Protein AF-X0U9I6-F1 (afdb_monomer_lite)

InterPro domains:
  IPR036388 Winged helix-like DNA-binding domain superfamily [G3DSA:1.10.10.10] (2-51)
  IPR036390 Winged helix DNA-binding domain superfamily [SSF46785] (3-56)

Secondary structure (DSSP, 8-state):
-HHHHHHHHH-TT--HHHHHHHH---HHHHHHHHHHHHHTTSS--------SGGGT------------PPBTTTBTHHHHHHHHTSTT-----

Structure (mmCIF, N/CA/C/O backbone):
data_AF-X0U9I6-F1
#
_entry.id   AF-X0U9I6-F1
#
loop_
_atom_site.group_PDB
_atom_site.id
_atom_site.type_symbol
_atom_site.label_atom_id
_atom_site.label_alt_id
_atom_site.label_comp_id
_atom_site.label_asym_id
_atom_site.label_entity_id
_atom_site.label_seq_id
_atom_site.pdbx_PDB_ins_code
_atom_site.Cartn_x
_atom_site.Cartn_y
_atom_site.Cartn_z
_atom_site.occupancy
_atom_site.B_iso_or_equiv
_atom_site.auth_seq_id
_atom_site.auth_comp_id
_atom_site.auth_asym_id
_atom_site.auth_atom_id
_atom_site.pdbx_PDB_model_num
ATOM 1 N N . MET A 1 1 ? -5.147 12.605 14.155 1.00 59.66 1 MET A N 1
ATOM 2 C CA . MET A 1 1 ? -5.704 11.929 12.954 1.00 59.66 1 MET A CA 1
ATOM 3 C C . MET A 1 1 ? -4.599 11.304 12.110 1.00 59.66 1 MET A C 1
ATOM 5 O O . MET A 1 1 ? -4.699 10.122 11.824 1.00 59.66 1 MET A O 1
ATOM 9 N N . ASN A 1 2 ? -3.533 12.047 11.778 1.00 76.19 2 ASN A N 1
ATOM 10 C CA . ASN A 1 2 ? -2.419 11.542 10.957 1.00 76.19 2 ASN A CA 1
ATOM 11 C C . ASN A 1 2 ? -1.697 10.319 11.545 1.00 76.19 2 ASN A C 1
ATOM 13 O O . ASN A 1 2 ? -1.193 9.501 10.787 1.00 76.19 2 ASN A O 1
ATOM 17 N N . GLU A 1 3 ? -1.678 10.148 12.869 1.00 82.31 3 GLU A N 1
ATOM 18 C CA . GLU A 1 3 ? -1.087 8.955 13.495 1.00 82.31 3 GLU A CA 1
ATOM 19 C C . GLU A 1 3 ? -1.827 7.661 13.151 1.00 82.31 3 GLU A C 1
ATOM 21 O O . GLU A 1 3 ? -1.180 6.637 12.994 1.00 82.31 3 GLU A O 1
ATOM 26 N N . ILE A 1 4 ? -3.152 7.697 12.956 1.00 83.31 4 ILE A N 1
ATOM 27 C CA . ILE A 1 4 ? -3.929 6.511 12.550 1.00 83.31 4 ILE A CA 1
ATOM 28 C C . ILE A 1 4 ? -3.404 5.993 11.208 1.00 83.31 4 ILE A C 1
ATOM 30 O O . ILE A 1 4 ? -3.180 4.796 11.048 1.00 83.31 4 ILE A O 1
ATOM 34 N N . PHE A 1 5 ? -3.178 6.904 10.259 1.00 86.25 5 PHE A N 1
ATOM 35 C CA . PHE A 1 5 ? -2.690 6.556 8.929 1.00 86.25 5 PHE A CA 1
ATOM 36 C C . PHE A 1 5 ? -1.219 6.148 8.938 1.00 86.25 5 PHE A C 1
ATOM 38 O O . PHE A 1 5 ? -0.890 5.168 8.286 1.00 86.25 5 PHE A O 1
ATOM 45 N N . LYS A 1 6 ? -0.364 6.803 9.738 1.00 85.44 6 LYS A N 1
ATOM 46 C CA . LYS A 1 6 ? 1.031 6.367 9.935 1.00 85.44 6 LYS A CA 1
ATOM 47 C C . LYS A 1 6 ? 1.116 4.942 10.484 1.00 85.44 6 LYS A C 1
ATOM 49 O O . LYS A 1 6 ? 1.892 4.134 9.993 1.00 85.44 6 LYS A O 1
ATOM 54 N N . ILE A 1 7 ? 0.275 4.611 11.464 1.00 86.88 7 ILE A N 1
ATOM 55 C CA . ILE A 1 7 ? 0.239 3.270 12.057 1.00 86.88 7 ILE A CA 1
ATOM 56 C C . ILE A 1 7 ? -0.220 2.221 11.029 1.00 86.88 7 ILE A C 1
ATOM 58 O O . ILE A 1 7 ? 0.320 1.117 11.003 1.00 86.88 7 ILE A O 1
ATOM 62 N N . LEU A 1 8 ? -1.198 2.558 10.182 1.00 85.38 8 LEU A N 1
ATOM 63 C CA . LEU A 1 8 ? -1.678 1.680 9.108 1.00 85.38 8 LEU A CA 1
ATOM 64 C C . LEU A 1 8 ? -0.696 1.562 7.933 1.00 85.38 8 LEU A C 1
ATOM 66 O O . LEU A 1 8 ? -0.697 0.537 7.255 1.00 85.38 8 LEU A O 1
ATOM 70 N N . GLU A 1 9 ? 0.116 2.590 7.687 1.00 85.12 9 GLU A N 1
ATOM 71 C CA . GLU A 1 9 ? 1.186 2.579 6.685 1.00 85.12 9 GLU A CA 1
ATOM 72 C C . GLU A 1 9 ? 2.329 1.648 7.106 1.00 85.12 9 GLU A C 1
ATOM 74 O O . GLU A 1 9 ? 2.795 0.851 6.293 1.00 85.12 9 GLU A O 1
ATOM 79 N N . GLU A 1 10 ? 2.731 1.688 8.379 1.00 85.25 10 GLU A N 1
ATOM 80 C CA . GLU A 1 10 ? 3.729 0.759 8.921 1.00 85.25 10 GLU A CA 1
ATOM 81 C C . GLU A 1 10 ? 3.195 -0.673 9.024 1.00 85.25 10 GLU A C 1
ATOM 83 O O . GLU A 1 10 ? 3.917 -1.638 8.774 1.00 85.25 10 GLU A O 1
ATOM 88 N N . ASP A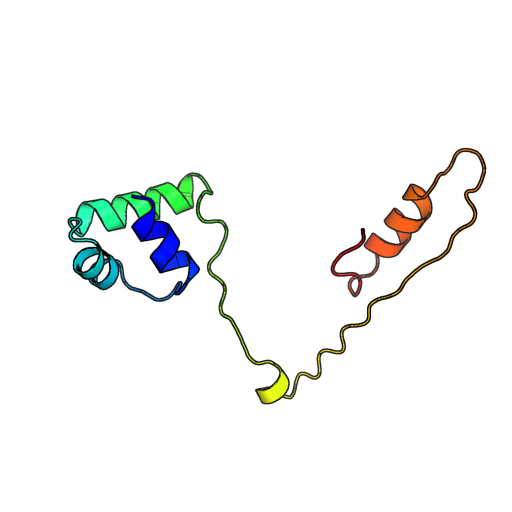 1 11 ? 1.932 -0.828 9.421 1.00 83.06 11 ASP A N 1
ATOM 89 C CA . ASP A 1 11 ? 1.332 -2.136 9.642 1.00 83.06 11 ASP A CA 1
ATOM 90 C C . ASP A 1 11 ? -0.168 -2.129 9.359 1.00 83.06 11 ASP A C 1
ATOM 92 O O . ASP A 1 11 ? -1.021 -1.852 10.212 1.00 83.06 11 ASP A O 1
ATOM 96 N N . ALA A 1 12 ? -0.478 -2.543 8.138 1.00 84.12 12 ALA A N 1
ATOM 97 C CA . ALA A 1 12 ? -1.831 -2.688 7.634 1.00 84.12 12 ALA A CA 1
ATOM 98 C C . ALA A 1 12 ? -2.700 -3.704 8.408 1.00 84.12 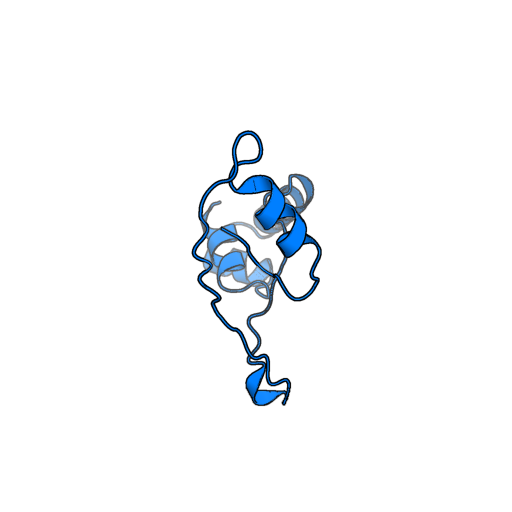12 ALA A C 1
ATOM 100 O O . ALA A 1 12 ? -3.907 -3.753 8.175 1.00 84.12 12 ALA A O 1
ATOM 101 N N . ARG A 1 13 ? -2.133 -4.542 9.294 1.00 85.06 13 ARG A N 1
ATOM 102 C CA . ARG A 1 13 ? -2.894 -5.550 10.059 1.00 85.06 13 ARG A CA 1
ATOM 103 C C . ARG A 1 13 ? -3.365 -5.073 11.428 1.00 85.06 13 ARG A C 1
ATOM 105 O O . ARG A 1 13 ? -4.142 -5.788 12.065 1.00 85.06 13 ARG A O 1
ATOM 112 N N . LYS A 1 14 ? -2.922 -3.905 11.899 1.00 87.38 14 LYS A N 1
ATOM 113 C CA . LYS A 1 14 ? -3.319 -3.407 13.221 1.00 87.38 14 LYS A CA 1
ATOM 114 C C . LYS A 1 14 ? -4.823 -3.189 13.291 1.00 87.38 14 LYS A C 1
ATOM 116 O O . LYS A 1 14 ? -5.427 -2.526 12.448 1.00 87.38 14 LYS A O 1
ATOM 121 N N . THR A 1 15 ? -5.441 -3.745 14.328 1.00 88.44 15 THR A N 1
ATOM 122 C CA . THR A 1 15 ? -6.886 -3.612 14.502 1.00 88.44 15 THR A CA 1
ATOM 123 C C . THR A 1 15 ? -7.242 -2.195 14.952 1.00 88.44 15 THR A C 1
ATOM 125 O O . THR A 1 15 ? -6.459 -1.544 15.652 1.00 88.44 15 THR A O 1
ATOM 128 N N . PRO A 1 16 ? -8.459 -1.708 14.650 1.00 87.88 16 PRO A N 1
ATOM 129 C CA . PRO A 1 16 ? -8.921 -0.421 15.159 1.00 87.88 16 PRO A CA 1
ATOM 130 C C . PRO A 1 16 ? -8.851 -0.316 16.691 1.00 87.88 16 PRO A C 1
ATOM 132 O O . PRO A 1 16 ? -8.664 0.784 17.205 1.00 87.88 16 PRO A O 1
ATOM 135 N N . GLN A 1 17 ? -8.969 -1.437 17.424 1.00 88.12 17 GLN A N 1
ATOM 136 C CA . GLN A 1 17 ? -8.767 -1.465 18.878 1.00 88.12 17 GLN A CA 1
ATOM 137 C C . GLN A 1 17 ? -7.325 -1.144 19.272 1.00 88.12 17 GLN A C 1
ATOM 139 O O . GLN A 1 17 ? -7.115 -0.289 20.124 1.00 88.12 17 GLN A O 1
ATOM 144 N N . GLN A 1 18 ? -6.341 -1.784 18.638 1.00 87.44 18 GLN A N 1
ATOM 145 C CA . GLN A 1 18 ? -4.927 -1.524 18.918 1.00 87.44 18 GLN A CA 1
ATOM 146 C C . GLN A 1 18 ? -4.557 -0.078 18.587 1.00 87.44 18 GLN A C 1
ATOM 148 O O . GLN A 1 18 ? -3.910 0.593 19.385 1.00 87.44 18 GLN A O 1
ATOM 153 N N . ILE A 1 19 ? -5.038 0.430 17.450 1.00 87.00 19 ILE A N 1
ATOM 154 C CA . ILE A 1 19 ? -4.803 1.818 17.037 1.00 87.00 19 ILE A CA 1
ATOM 155 C C . ILE A 1 19 ? -5.423 2.796 18.044 1.00 87.00 19 ILE A C 1
ATOM 157 O O . ILE A 1 19 ? -4.787 3.786 18.403 1.00 87.00 19 ILE A O 1
ATOM 161 N N . ALA A 1 20 ? -6.630 2.516 18.543 1.00 88.56 20 ALA A N 1
ATOM 162 C CA . ALA A 1 20 ? -7.276 3.320 19.579 1.00 88.56 20 ALA A CA 1
ATOM 163 C C . ALA A 1 20 ? -6.458 3.349 20.882 1.00 88.56 20 ALA A C 1
ATOM 165 O O . ALA A 1 20 ? -6.249 4.420 21.446 1.00 88.56 20 ALA A O 1
ATOM 166 N N . THR A 1 21 ? -5.935 2.200 21.323 1.00 89.38 21 THR A N 1
ATOM 167 C CA . THR A 1 21 ? -5.066 2.112 22.508 1.00 89.38 21 THR A CA 1
ATOM 168 C C . THR A 1 21 ? -3.752 2.872 22.319 1.00 89.38 21 THR A C 1
ATOM 170 O O . THR A 1 21 ? -3.327 3.571 23.231 1.00 89.38 21 THR A O 1
ATOM 173 N N . MET A 1 22 ? -3.128 2.782 21.141 1.00 85.50 22 MET A N 1
ATOM 174 C CA . MET A 1 22 ? -1.855 3.455 20.850 1.00 85.50 22 MET A CA 1
ATOM 175 C C . MET A 1 22 ? -1.994 4.975 20.709 1.00 85.50 22 MET A C 1
ATOM 177 O O . MET A 1 22 ? -1.098 5.711 21.103 1.00 85.50 22 MET A O 1
ATOM 181 N N . THR A 1 23 ? -3.104 5.448 20.137 1.00 84.56 23 THR A N 1
ATOM 182 C CA . THR A 1 23 ? -3.325 6.879 19.853 1.00 84.56 23 THR A CA 1
ATOM 183 C C . THR A 1 23 ? -4.123 7.603 20.939 1.00 84.56 23 THR A C 1
ATOM 185 O O . THR A 1 23 ? -4.267 8.821 20.881 1.00 84.56 23 THR A O 1
ATOM 188 N N . GLY A 1 24 ? -4.702 6.876 21.903 1.00 86.25 24 GLY A N 1
ATOM 189 C CA . GLY A 1 24 ? -5.616 7.431 22.908 1.00 86.25 24 GLY A CA 1
ATOM 190 C C . GLY A 1 24 ? -6.950 7.934 22.334 1.00 86.25 24 GLY A C 1
ATOM 191 O O . GLY A 1 24 ? -7.730 8.578 23.035 1.00 86.25 24 GLY A O 1
ATOM 192 N N . ILE A 1 25 ? -7.233 7.664 21.055 1.00 86.81 25 ILE A N 1
ATOM 193 C CA . ILE A 1 25 ? -8.452 8.100 20.369 1.00 86.81 25 ILE A CA 1
ATOM 194 C C . ILE A 1 25 ? -9.569 7.072 20.618 1.00 86.81 25 ILE A C 1
ATOM 196 O O . ILE A 1 25 ? -9.323 5.869 20.538 1.00 86.81 25 ILE A O 1
ATOM 200 N N . PRO A 1 26 ? -10.829 7.498 20.835 1.00 90.81 26 PRO A N 1
ATOM 201 C CA . PRO A 1 26 ? -11.952 6.576 20.960 1.00 90.81 26 PRO A CA 1
ATOM 202 C C . PRO A 1 26 ? -12.090 5.643 19.750 1.00 90.81 26 PRO A C 1
ATOM 204 O O . PRO A 1 26 ? -12.089 6.096 18.602 1.00 90.81 26 PRO A O 1
ATOM 207 N N . LEU A 1 27 ? -12.323 4.353 20.007 1.00 90.38 27 LEU A N 1
ATOM 208 C CA . LEU A 1 27 ? -12.483 3.317 18.977 1.00 90.38 27 LEU A CA 1
ATOM 209 C C . LEU A 1 27 ? -13.489 3.703 17.881 1.00 90.38 27 LEU A C 1
ATOM 211 O O . LEU A 1 27 ? -13.247 3.466 16.698 1.00 90.38 27 LEU A O 1
ATOM 215 N N . SER A 1 28 ? -14.607 4.327 18.260 1.00 90.19 28 SER A N 1
ATOM 216 C CA . SER A 1 28 ? -15.640 4.772 17.318 1.00 90.19 28 SER A CA 1
ATOM 217 C C . SER A 1 28 ? -15.113 5.804 16.319 1.00 90.19 28 SER A C 1
ATOM 219 O O . SER A 1 28 ? -15.436 5.725 15.135 1.00 90.19 28 SER A O 1
ATOM 221 N N . LYS A 1 29 ? -14.253 6.732 16.766 1.00 89.50 29 LYS A N 1
ATOM 222 C CA . LYS A 1 29 ? -13.614 7.723 15.889 1.00 89.50 29 LYS A CA 1
ATOM 223 C C . LYS A 1 29 ? -12.587 7.072 14.967 1.00 89.50 29 LYS A C 1
ATOM 225 O O . LYS A 1 29 ? -12.555 7.416 13.792 1.00 89.50 29 LYS A O 1
ATOM 230 N N . VAL A 1 30 ? -11.804 6.112 15.464 1.00 89.44 30 VAL A N 1
ATOM 231 C CA . VAL A 1 30 ? -10.829 5.369 14.644 1.00 89.44 30 VAL A CA 1
ATOM 232 C C . VAL A 1 30 ? -11.535 4.594 13.529 1.00 89.44 30 VAL A C 1
ATOM 234 O O . VAL A 1 30 ? -11.173 4.727 12.365 1.00 89.44 30 VAL A O 1
ATOM 237 N N . LYS A 1 31 ? -12.602 3.850 13.852 1.00 90.88 31 LYS A N 1
ATOM 238 C CA . LYS A 1 31 ? -13.391 3.116 12.847 1.00 90.88 31 LYS A CA 1
ATOM 239 C C . LYS A 1 31 ? -14.026 4.041 11.809 1.00 90.88 31 LYS A C 1
ATOM 241 O O . LYS A 1 31 ? -14.005 3.724 10.623 1.00 90.88 31 LYS A O 1
ATOM 246 N N . ALA A 1 32 ? -14.586 5.171 12.244 1.00 91.75 32 ALA A N 1
ATOM 247 C CA . ALA A 1 32 ? -15.164 6.155 11.334 1.00 91.75 32 ALA A CA 1
ATOM 248 C C . ALA A 1 32 ? -14.102 6.751 10.398 1.00 91.75 32 ALA A C 1
ATOM 250 O O . ALA A 1 32 ? -14.344 6.848 9.201 1.00 91.75 32 ALA A O 1
ATOM 251 N N . ALA A 1 33 ? -12.921 7.083 10.927 1.00 89.44 33 ALA A N 1
ATOM 252 C CA . ALA A 1 33 ? -11.816 7.638 10.152 1.00 89.44 33 ALA A CA 1
ATOM 253 C C . ALA A 1 33 ? -11.318 6.672 9.074 1.00 89.44 33 ALA A C 1
ATOM 255 O O . ALA A 1 33 ? -11.166 7.079 7.930 1.00 89.44 33 ALA A O 1
ATOM 256 N N . ILE A 1 34 ? -11.125 5.394 9.419 1.00 88.62 34 ILE A N 1
ATOM 257 C CA . ILE A 1 34 ? -10.692 4.366 8.462 1.00 88.62 34 ILE A CA 1
ATOM 258 C C . ILE A 1 34 ? -11.743 4.189 7.363 1.00 88.62 34 ILE A C 1
ATOM 260 O O . ILE A 1 34 ? -11.419 4.252 6.185 1.00 88.62 34 ILE A O 1
ATOM 264 N N . LYS A 1 35 ? -13.022 4.060 7.734 1.00 91.00 35 LYS A N 1
ATOM 265 C CA . LYS A 1 35 ? -14.109 3.872 6.763 1.00 91.00 35 LYS A CA 1
ATOM 266 C C . LYS A 1 35 ? -14.292 5.078 5.839 1.00 91.00 35 LYS A C 1
ATOM 268 O O . LYS A 1 35 ? -14.664 4.916 4.680 1.00 91.00 35 LYS A O 1
ATOM 273 N N . GLN A 1 36 ? -14.080 6.287 6.358 1.00 91.94 36 GLN A N 1
ATOM 274 C CA . GLN A 1 36 ? -14.080 7.504 5.551 1.00 91.94 36 GLN A CA 1
ATOM 275 C C . GLN A 1 36 ? -12.902 7.473 4.571 1.00 91.94 36 GLN A C 1
ATO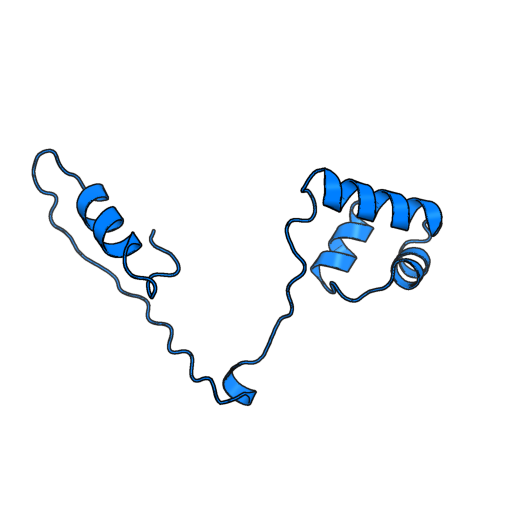M 277 O O . GLN A 1 36 ? -13.130 7.620 3.376 1.00 91.94 36 GLN A O 1
ATOM 282 N N . ALA A 1 37 ? -11.706 7.151 5.072 1.00 89.25 37 ALA A N 1
ATOM 283 C CA . ALA A 1 37 ? -10.469 7.082 4.303 1.00 89.25 37 ALA A CA 1
ATOM 284 C C . ALA A 1 37 ? -10.493 6.028 3.176 1.00 89.25 37 ALA A C 1
ATOM 286 O O . ALA A 1 37 ? -9.858 6.186 2.138 1.00 89.25 37 ALA A O 1
ATOM 287 N N . GLU A 1 38 ? -11.227 4.930 3.361 1.00 89.69 38 GLU A N 1
ATOM 288 C CA . GLU A 1 38 ? -11.464 3.939 2.303 1.00 89.69 38 GLU A CA 1
ATOM 289 C C . GLU A 1 38 ? -12.440 4.460 1.236 1.00 89.69 38 GLU A C 1
ATOM 291 O O . GLU A 1 38 ? -12.286 4.179 0.048 1.00 89.69 38 GLU A O 1
ATOM 296 N N . ARG A 1 39 ? -13.457 5.234 1.638 1.00 92.44 39 ARG A N 1
ATOM 297 C CA . ARG A 1 39 ? -14.473 5.781 0.722 1.00 92.44 39 ARG A CA 1
ATOM 298 C C . ARG A 1 39 ? -13.948 6.932 -0.122 1.00 92.44 39 ARG A C 1
ATOM 300 O O . ARG A 1 39 ? -14.274 7.016 -1.301 1.00 92.44 39 ARG A O 1
ATOM 307 N N . ASP A 1 40 ? -13.173 7.820 0.485 1.00 93.31 40 ASP A N 1
ATOM 308 C CA . ASP A 1 40 ? -12.602 9.000 -0.168 1.00 93.31 40 ASP A CA 1
ATOM 309 C C . ASP A 1 40 ? -11.299 8.693 -0.933 1.00 93.31 40 ASP A C 1
ATOM 311 O O . ASP A 1 40 ? -10.720 9.589 -1.543 1.00 93.31 40 ASP A O 1
ATOM 315 N N . ARG A 1 41 ? -10.883 7.415 -0.965 1.00 88.12 41 ARG A N 1
ATOM 316 C CA . ARG A 1 41 ? -9.646 6.921 -1.591 1.00 88.12 41 ARG A CA 1
ATOM 317 C C . ARG A 1 41 ? -8.363 7.488 -0.975 1.00 88.12 41 ARG A C 1
ATOM 319 O O . ARG A 1 41 ? -7.313 7.427 -1.612 1.00 88.12 41 ARG A O 1
ATOM 326 N N . THR A 1 42 ? -8.404 7.965 0.269 1.00 89.69 42 THR A N 1
ATOM 327 C CA . THR A 1 42 ? -7.186 8.262 1.041 1.00 89.69 42 THR A CA 1
ATOM 328 C C . THR A 1 42 ? -6.389 6.982 1.312 1.00 89.69 42 THR A C 1
ATOM 330 O O . THR A 1 42 ? -5.163 6.975 1.228 1.00 89.69 42 THR A O 1
ATOM 333 N N . ILE A 1 43 ? -7.077 5.868 1.581 1.00 88.94 43 ILE A N 1
ATOM 334 C CA . ILE A 1 43 ? -6.486 4.527 1.619 1.00 88.94 43 ILE A CA 1
ATOM 335 C C . ILE A 1 43 ? -6.742 3.862 0.268 1.00 88.94 43 ILE A C 1
ATOM 337 O O . ILE A 1 43 ? -7.864 3.477 -0.053 1.00 88.94 43 ILE A O 1
ATOM 341 N N . LEU A 1 44 ? -5.682 3.720 -0.528 1.00 87.69 44 LEU A N 1
ATOM 342 C CA . LEU A 1 44 ? -5.767 3.127 -1.865 1.00 87.69 44 LEU A CA 1
ATOM 343 C C . LEU A 1 44 ? -5.760 1.595 -1.835 1.00 87.69 44 LEU A C 1
ATOM 345 O O . LEU A 1 44 ? -6.465 0.956 -2.611 1.00 87.69 44 LEU A O 1
ATOM 349 N N . LYS A 1 45 ? -4.924 0.999 -0.979 1.00 84.56 45 LYS A N 1
ATOM 350 C CA . LYS A 1 45 ? -4.815 -0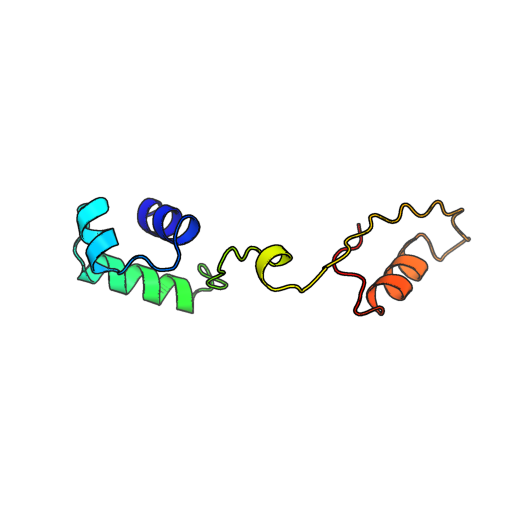.454 -0.796 1.00 84.56 45 LYS A CA 1
ATOM 351 C C . LYS A 1 45 ? -4.037 -0.792 0.468 1.00 84.56 45 LYS A C 1
ATOM 353 O O . LYS A 1 45 ? -3.163 -0.037 0.883 1.00 84.56 45 LYS A O 1
ATOM 358 N N . TYR A 1 46 ? -4.275 -1.990 0.985 1.00 85.81 46 TYR A N 1
ATOM 359 C CA . TYR A 1 46 ? -3.440 -2.617 2.003 1.00 85.81 46 TYR A CA 1
ATOM 360 C C . TYR A 1 46 ? -2.454 -3.569 1.321 1.00 85.81 46 TYR A C 1
ATOM 362 O O . TYR A 1 46 ? -2.859 -4.417 0.525 1.00 85.81 46 TYR A O 1
ATOM 370 N N . LYS A 1 47 ? -1.153 -3.417 1.589 1.00 82.88 47 LYS A N 1
ATOM 371 C CA . LYS A 1 47 ? -0.095 -4.244 0.989 1.00 82.88 47 LYS A CA 1
ATOM 372 C C . LYS A 1 47 ? 0.706 -4.942 2.082 1.00 82.88 47 LYS A C 1
ATOM 374 O O . LYS A 1 47 ? 1.049 -4.328 3.084 1.00 82.88 47 LYS A O 1
ATOM 379 N N . ALA A 1 48 ? 1.037 -6.209 1.853 1.00 80.31 48 ALA A N 1
ATOM 380 C CA . ALA A 1 48 ? 2.011 -6.933 2.658 1.00 80.31 48 ALA A CA 1
ATOM 381 C C . ALA A 1 48 ? 3.411 -6.825 2.033 1.00 80.31 48 ALA A C 1
ATOM 383 O O . ALA A 1 48 ? 3.563 -6.900 0.809 1.00 80.31 48 ALA A O 1
ATOM 384 N N . ILE A 1 49 ? 4.432 -6.677 2.877 1.00 82.44 49 ILE A N 1
ATOM 385 C CA . ILE A 1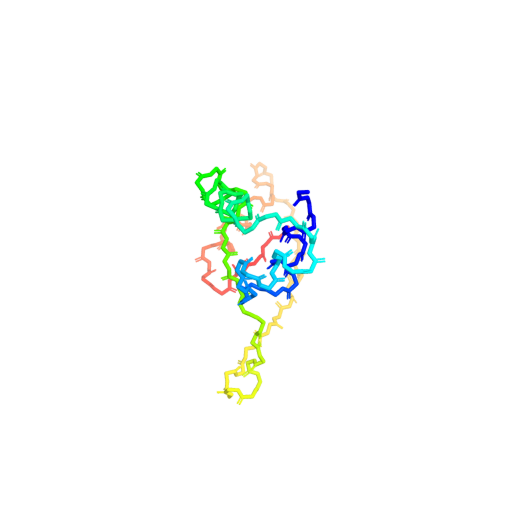 49 ? 5.828 -6.869 2.480 1.00 82.44 49 ILE A CA 1
ATOM 386 C C . ILE A 1 49 ? 6.111 -8.368 2.579 1.00 82.44 49 ILE A C 1
ATOM 388 O O . ILE A 1 49 ? 6.026 -8.951 3.657 1.00 82.44 49 ILE A O 1
ATOM 392 N N . VAL A 1 50 ? 6.390 -8.993 1.438 1.00 82.62 50 VAL A N 1
ATOM 393 C CA . VAL A 1 50 ? 6.625 -10.435 1.317 1.00 82.62 50 VAL A CA 1
ATOM 394 C C . VAL A 1 50 ? 8.064 -10.648 0.873 1.00 82.62 50 VAL A C 1
ATOM 396 O O . VAL A 1 50 ? 8.531 -9.979 -0.048 1.00 82.62 50 VAL A O 1
ATOM 399 N N . ASN A 1 51 ? 8.758 -11.573 1.533 1.00 82.00 51 ASN A N 1
ATOM 400 C CA . ASN A 1 51 ? 10.043 -12.074 1.065 1.00 82.00 51 ASN A CA 1
ATOM 401 C C . ASN A 1 51 ? 9.772 -13.175 0.027 1.00 82.00 51 ASN A C 1
ATOM 403 O O . ASN A 1 51 ? 9.391 -14.286 0.397 1.00 82.00 51 ASN A O 1
ATOM 407 N N . TRP A 1 52 ? 9.924 -12.829 -1.252 1.00 80.25 52 TRP A N 1
ATOM 408 C CA . TRP A 1 52 ? 9.699 -13.741 -2.377 1.00 80.25 52 TRP A CA 1
ATOM 409 C C . TRP A 1 52 ? 10.832 -14.762 -2.546 1.00 80.25 52 TRP A C 1
ATOM 411 O O . TRP A 1 52 ? 10.548 -15.895 -2.924 1.00 80.25 52 TRP A O 1
ATOM 421 N N . ASP A 1 53 ? 12.064 -14.434 -2.130 1.00 76.31 53 ASP A N 1
ATOM 422 C CA . ASP A 1 53 ? 13.215 -15.355 -2.169 1.00 76.31 53 ASP A CA 1
ATOM 423 C C . ASP A 1 53 ? 12.939 -16.635 -1.368 1.00 76.31 53 ASP A C 1
ATOM 425 O O . ASP A 1 53 ? 13.309 -17.740 -1.758 1.00 76.31 53 ASP A O 1
ATOM 429 N N . ARG A 1 54 ? 12.228 -16.507 -0.239 1.00 80.56 54 ARG A N 1
ATOM 430 C CA . ARG A 1 54 ? 11.827 -17.652 0.596 1.00 80.56 54 ARG A CA 1
ATOM 431 C C . ARG A 1 54 ? 10.724 -18.518 -0.003 1.00 80.56 54 ARG A C 1
ATOM 433 O O . ARG A 1 54 ? 10.512 -19.625 0.486 1.00 80.56 54 ARG A O 1
ATOM 440 N N . LEU A 1 55 ? 10.005 -18.013 -0.997 1.00 79.56 55 LEU A N 1
ATOM 441 C CA . LEU A 1 55 ? 8.913 -18.722 -1.660 1.00 79.56 55 LEU A CA 1
ATOM 442 C C . LEU A 1 55 ? 9.376 -19.433 -2.939 1.00 79.56 55 LEU A C 1
ATOM 444 O O . LEU A 1 55 ? 8.565 -20.098 -3.574 1.00 79.56 55 LEU A O 1
ATOM 448 N N . GLY A 1 56 ? 10.664 -19.335 -3.295 1.00 68.81 56 GLY A N 1
ATOM 449 C CA . GLY A 1 56 ? 11.218 -19.952 -4.504 1.00 68.81 56 GLY A CA 1
ATOM 450 C C . GLY A 1 56 ? 10.801 -19.256 -5.803 1.00 68.81 56 GLY A C 1
ATOM 451 O O . GLY A 1 56 ? 11.130 -19.743 -6.879 1.00 68.81 56 GLY A O 1
ATOM 452 N N . ASP A 1 57 ? 10.104 -18.121 -5.707 1.00 64.69 57 ASP A N 1
ATOM 453 C CA . ASP A 1 57 ? 9.830 -17.236 -6.835 1.00 64.69 57 ASP A CA 1
ATOM 454 C C . ASP A 1 57 ? 11.049 -16.330 -7.039 1.00 64.69 57 ASP A C 1
ATOM 456 O O . ASP A 1 57 ? 11.134 -15.229 -6.487 1.00 64.69 57 ASP A O 1
ATOM 460 N N . GLU A 1 58 ? 12.019 -16.803 -7.824 1.00 62.31 58 GLU A N 1
ATOM 461 C CA . GLU A 1 58 ? 13.144 -15.983 -8.274 1.00 62.31 58 GLU A CA 1
ATOM 462 C C . GLU A 1 58 ? 12.631 -14.886 -9.221 1.00 62.31 58 GLU A C 1
ATOM 464 O O . GLU A 1 58 ? 12.534 -15.057 -10.436 1.00 62.31 58 GLU A O 1
ATOM 469 N N . GLN A 1 59 ? 12.273 -13.729 -8.663 1.00 68.56 59 GLN A N 1
ATOM 470 C CA . GLN A 1 59 ? 11.946 -12.550 -9.461 1.00 68.56 59 GLN A CA 1
ATOM 471 C C . GLN A 1 59 ? 13.231 -11.805 -9.818 1.00 68.56 59 GLN A C 1
ATOM 473 O O . GLN A 1 59 ? 13.764 -11.033 -9.022 1.00 68.56 59 GLN A O 1
ATOM 478 N N . VAL A 1 60 ? 13.722 -12.011 -11.040 1.00 73.44 60 VAL A N 1
ATOM 479 C CA . VAL A 1 60 ? 14.838 -11.226 -11.578 1.00 73.44 60 VAL A CA 1
ATOM 480 C C . VAL A 1 60 ? 14.318 -9.852 -11.993 1.00 73.44 60 VAL A C 1
ATOM 482 O O . VAL A 1 60 ? 13.481 -9.729 -12.885 1.00 73.44 60 VAL A O 1
ATOM 485 N N . VAL A 1 61 ? 14.823 -8.803 -11.348 1.00 77.69 61 VAL A N 1
ATOM 486 C CA . VAL A 1 61 ? 14.582 -7.415 -11.754 1.00 77.69 61 VAL A CA 1
ATOM 487 C C . VAL A 1 61 ? 15.834 -6.902 -12.451 1.00 77.69 61 VAL A C 1
ATOM 489 O O . VAL A 1 61 ? 16.923 -6.955 -11.885 1.00 77.69 61 VAL A O 1
ATOM 492 N N . ALA A 1 62 ? 15.680 -6.390 -13.670 1.00 80.81 62 ALA A N 1
ATOM 493 C CA . ALA A 1 62 ? 16.759 -5.769 -14.427 1.00 80.81 62 ALA A CA 1
ATOM 494 C C . ALA A 1 62 ? 16.437 -4.295 -14.692 1.00 80.81 62 ALA A C 1
ATOM 496 O O . ALA A 1 62 ? 15.303 -3.948 -15.021 1.00 80.81 62 ALA A O 1
ATOM 497 N N . LEU A 1 63 ? 17.448 -3.435 -14.565 1.00 84.88 63 LEU A N 1
ATOM 498 C CA . LEU A 1 63 ? 17.379 -2.051 -15.019 1.00 84.88 63 LEU A CA 1
ATOM 499 C C . LEU A 1 63 ? 18.000 -1.975 -16.416 1.00 84.88 63 LEU A C 1
ATOM 501 O O . LEU A 1 63 ? 19.164 -2.329 -16.591 1.00 84.88 63 LEU A O 1
ATOM 505 N N . VAL A 1 64 ? 17.225 -1.521 -17.400 1.00 84.44 64 VAL A N 1
ATOM 506 C CA . VAL A 1 64 ? 17.673 -1.402 -18.792 1.00 84.44 64 VAL A CA 1
ATOM 507 C C . VAL A 1 64 ? 17.787 0.077 -19.151 1.00 84.44 64 VAL A C 1
ATOM 509 O O . VAL A 1 64 ? 16.779 0.762 -19.295 1.00 84.44 64 VAL A O 1
ATOM 512 N N . GLU A 1 65 ? 19.018 0.571 -19.298 1.00 86.94 65 GLU A N 1
ATOM 513 C CA . GLU A 1 65 ? 19.282 1.916 -19.820 1.00 86.94 65 GLU A CA 1
ATOM 514 C C . GLU A 1 65 ? 19.279 1.872 -21.351 1.00 86.94 65 GLU A C 1
ATOM 516 O O . GLU A 1 65 ? 20.068 1.150 -21.964 1.00 86.94 65 GLU A O 1
ATOM 521 N N . VAL A 1 66 ? 18.401 2.655 -21.979 1.00 83.50 66 VAL A N 1
ATOM 522 C CA . VAL A 1 66 ? 18.303 2.724 -23.440 1.00 83.50 66 VAL A CA 1
ATOM 523 C C . VAL A 1 66 ? 18.821 4.077 -23.916 1.00 83.50 66 VAL A C 1
ATOM 525 O O . VAL A 1 66 ? 18.233 5.116 -23.631 1.00 83.50 66 VAL A O 1
ATOM 528 N N . ARG A 1 67 ? 19.919 4.071 -24.678 1.00 82.44 67 ARG A N 1
ATOM 529 C CA . ARG A 1 67 ? 20.432 5.272 -25.353 1.00 82.44 67 ARG A CA 1
ATOM 530 C C . ARG A 1 67 ? 19.843 5.374 -26.749 1.00 82.44 67 ARG A C 1
ATOM 532 O O . ARG A 1 67 ? 19.973 4.451 -27.549 1.00 82.44 67 ARG A O 1
ATOM 539 N N . LEU A 1 68 ? 19.210 6.505 -27.034 1.00 76.12 68 LEU A N 1
ATOM 540 C CA . LEU A 1 68 ? 18.438 6.729 -28.252 1.00 76.12 68 LEU A CA 1
ATOM 541 C C . LEU A 1 68 ? 18.913 8.008 -28.941 1.00 76.12 68 LEU A C 1
ATOM 543 O O . LEU A 1 68 ? 19.163 9.016 -28.282 1.00 76.12 68 LEU A O 1
ATOM 547 N N . VAL A 1 69 ? 18.994 7.976 -30.270 1.00 80.75 69 VAL A N 1
ATOM 548 C CA . VAL A 1 69 ? 19.141 9.187 -31.086 1.00 80.75 69 VAL A CA 1
ATOM 549 C C . VAL A 1 69 ? 17.738 9.599 -31.535 1.00 80.75 69 VAL A C 1
ATOM 551 O O . VAL A 1 69 ? 17.061 8.783 -32.165 1.00 80.75 69 VAL A O 1
ATOM 554 N N . PRO A 1 70 ? 17.268 10.815 -31.209 1.00 73.06 70 PRO A N 1
ATOM 555 C CA . PRO A 1 70 ? 15.910 11.228 -31.532 1.00 73.06 70 PRO A CA 1
ATOM 556 C C . PRO A 1 70 ? 15.711 11.282 -33.049 1.00 73.06 70 PRO A C 1
ATOM 558 O O . PRO A 1 70 ? 16.528 11.845 -33.781 1.00 73.06 70 PRO A O 1
ATOM 561 N N . GLN A 1 71 ? 14.611 10.702 -33.522 1.00 72.25 71 GLN A N 1
ATOM 562 C CA . GLN A 1 71 ? 14.164 10.870 -34.902 1.00 72.25 71 GLN A CA 1
ATOM 563 C C . GLN A 1 71 ? 13.334 12.155 -35.014 1.00 72.25 71 GLN A C 1
ATOM 565 O O . GLN A 1 71 ? 12.650 12.544 -34.062 1.00 72.25 71 GLN A O 1
ATOM 570 N N . ARG A 1 72 ? 13.408 12.831 -36.171 1.00 73.44 72 ARG A N 1
ATOM 571 C CA . ARG A 1 72 ? 12.602 14.034 -36.432 1.00 73.44 72 ARG A CA 1
ATOM 572 C C . ARG A 1 72 ? 11.118 13.707 -36.231 1.00 73.44 72 ARG A C 1
ATOM 574 O O . ARG A 1 72 ? 10.648 12.678 -36.702 1.00 73.44 72 ARG A O 1
ATOM 581 N N . ASP A 1 73 ? 10.432 14.585 -35.504 1.00 67.31 73 ASP A N 1
ATOM 582 C CA . ASP A 1 73 ? 8.978 14.607 -35.290 1.00 67.31 73 ASP A CA 1
ATOM 583 C C . ASP A 1 73 ? 8.351 13.510 -34.399 1.00 67.31 73 ASP A C 1
ATOM 585 O O . ASP A 1 73 ? 7.149 13.570 -34.158 1.00 67.31 73 ASP A O 1
ATOM 589 N N . VAL A 1 74 ? 9.120 12.556 -33.846 1.00 70.31 74 VAL A N 1
ATOM 590 C CA . VAL A 1 74 ? 8.571 11.465 -32.990 1.00 70.31 74 VAL A CA 1
ATOM 591 C C . VAL A 1 74 ? 9.173 11.356 -31.580 1.00 70.31 74 VAL A C 1
ATOM 593 O O . VA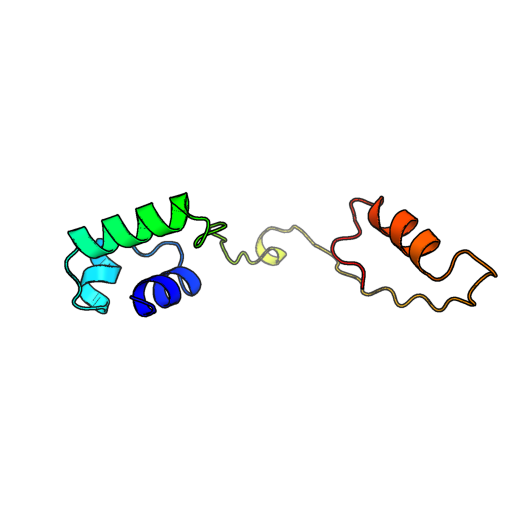L A 1 74 ? 8.683 10.574 -30.766 1.00 70.31 74 VAL A O 1
ATOM 596 N N . GLY A 1 75 ? 10.195 12.159 -31.257 1.00 74.81 75 GLY A N 1
ATOM 597 C CA . GLY A 1 75 ? 10.744 12.268 -29.898 1.00 74.81 75 GLY A CA 1
ATOM 598 C C . GLY A 1 75 ? 11.151 10.924 -29.271 1.00 74.81 75 GLY A C 1
ATOM 599 O O . GLY A 1 75 ? 11.642 10.028 -29.959 1.00 74.81 75 GLY A O 1
ATOM 600 N N . PHE A 1 76 ? 10.961 10.801 -27.953 1.00 77.12 76 PHE A N 1
ATOM 601 C CA . PHE A 1 76 ? 11.194 9.565 -27.185 1.00 77.12 76 PHE A CA 1
ATOM 602 C C . PHE A 1 76 ? 9.899 8.772 -26.923 1.00 77.12 76 PHE A C 1
ATOM 604 O O . PHE A 1 76 ? 9.955 7.574 -26.636 1.00 77.12 76 PHE A O 1
ATOM 611 N N . ASP A 1 77 ? 8.738 9.418 -27.080 1.00 79.06 77 ASP A N 1
ATOM 612 C CA . ASP A 1 77 ? 7.423 8.875 -26.721 1.00 79.06 77 ASP A CA 1
ATOM 613 C C . ASP A 1 77 ? 7.073 7.615 -27.516 1.00 79.06 77 ASP A C 1
ATOM 615 O O . ASP A 1 77 ? 6.573 6.641 -26.957 1.00 79.06 77 ASP A O 1
ATOM 619 N N . ALA A 1 78 ? 7.425 7.575 -28.806 1.00 81.00 78 ALA A N 1
ATOM 620 C CA . ALA A 1 78 ? 7.160 6.417 -29.660 1.00 81.00 78 ALA A CA 1
ATOM 621 C C . ALA A 1 78 ? 7.844 5.129 -29.156 1.00 81.00 78 ALA A C 1
ATOM 623 O O . ALA A 1 78 ? 7.319 4.024 -29.317 1.00 81.00 78 ALA A O 1
ATOM 624 N N . ILE A 1 79 ? 9.024 5.257 -28.540 1.00 81.06 79 ILE A N 1
ATOM 625 C CA . ILE A 1 79 ? 9.761 4.119 -27.980 1.00 81.06 79 ILE A CA 1
ATOM 626 C C . ILE A 1 79 ? 9.226 3.775 -26.591 1.00 81.06 79 ILE A C 1
ATOM 628 O O . ILE A 1 79 ? 9.028 2.593 -26.307 1.00 81.06 79 ILE A O 1
ATOM 632 N N . ALA A 1 80 ? 8.919 4.778 -25.765 1.00 82.12 80 ALA A N 1
ATOM 633 C CA . ALA A 1 80 ? 8.295 4.568 -24.462 1.00 82.12 80 ALA A CA 1
ATOM 634 C C . ALA A 1 80 ? 6.959 3.814 -24.589 1.00 82.12 80 ALA A C 1
ATOM 636 O O . ALA A 1 80 ? 6.769 2.792 -23.930 1.00 82.12 80 ALA A O 1
ATOM 637 N N . GLU A 1 81 ? 6.077 4.221 -25.512 1.00 82.88 81 GLU A N 1
ATOM 638 C CA . GLU A 1 81 ? 4.810 3.529 -25.798 1.00 82.88 81 GLU A CA 1
ATOM 639 C C . GLU A 1 81 ? 5.000 2.065 -26.187 1.00 82.88 81 GLU A C 1
ATOM 641 O O . GLU A 1 81 ? 4.194 1.206 -25.822 1.00 82.88 81 GLU A O 1
ATOM 646 N N . ARG A 1 82 ? 6.060 1.760 -26.940 1.00 83.12 82 ARG A N 1
ATOM 647 C CA . ARG A 1 82 ? 6.365 0.384 -27.326 1.00 83.12 82 ARG A CA 1
ATOM 648 C C . ARG A 1 82 ? 6.812 -0.443 -26.122 1.00 83.12 82 ARG A C 1
ATOM 650 O O . ARG A 1 82 ? 6.420 -1.603 -26.034 1.00 83.12 82 ARG A O 1
ATOM 657 N N . ILE A 1 83 ? 7.592 0.138 -25.210 1.00 83.88 83 ILE A N 1
ATOM 658 C CA . ILE A 1 83 ? 8.070 -0.536 -23.994 1.00 83.88 83 ILE A CA 1
ATOM 659 C C . ILE A 1 83 ? 6.913 -0.762 -23.008 1.00 83.88 83 ILE A C 1
ATOM 661 O O . ILE A 1 83 ? 6.799 -1.855 -22.464 1.00 83.88 83 ILE A O 1
ATOM 665 N N . TYR A 1 84 ? 5.995 0.200 -22.851 1.00 82.06 84 TYR A N 1
ATOM 666 C CA . TYR A 1 84 ? 4.821 0.070 -21.972 1.00 82.06 84 TYR A CA 1
ATOM 667 C C . TYR A 1 84 ? 3.904 -1.111 -22.305 1.00 82.06 84 TYR A C 1
ATOM 669 O O . TYR A 1 84 ? 3.145 -1.565 -21.451 1.00 82.06 84 TYR A O 1
ATOM 677 N N . ARG A 1 85 ? 3.934 -1.603 -23.548 1.00 84.12 85 ARG A N 1
ATOM 678 C CA . ARG A 1 85 ? 3.102 -2.736 -23.975 1.00 84.12 85 ARG A CA 1
ATOM 679 C C . ARG A 1 85 ? 3.622 -4.084 -23.484 1.00 84.12 85 ARG A C 1
ATOM 681 O O . ARG A 1 85 ? 2.876 -5.058 -23.556 1.00 84.12 85 ARG A O 1
ATOM 688 N N . PHE A 1 86 ? 4.865 -4.157 -23.015 1.00 85.75 86 PHE A N 1
ATOM 689 C CA . PHE A 1 86 ? 5.417 -5.388 -22.463 1.00 85.75 86 PHE A CA 1
ATOM 690 C C . PHE A 1 86 ? 4.947 -5.563 -21.013 1.00 85.75 86 PHE A C 1
ATOM 692 O O . PHE A 1 86 ? 5.218 -4.690 -20.188 1.00 85.75 86 PHE A O 1
ATOM 699 N N . PRO A 1 87 ? 4.258 -6.667 -20.667 1.00 80.44 87 PRO A N 1
ATOM 700 C CA . PRO A 1 87 ? 3.799 -6.914 -19.298 1.00 80.44 87 PRO A CA 1
ATOM 701 C C . PRO A 1 87 ? 4.950 -7.033 -18.283 1.00 80.44 87 PRO A C 1
ATOM 703 O O . PRO A 1 87 ? 4.740 -6.855 -17.084 1.00 80.44 87 PRO A O 1
ATOM 706 N N . GLU A 1 88 ? 6.167 -7.300 -18.753 1.00 82.06 88 GLU A N 1
ATOM 707 C CA . GLU A 1 88 ? 7.393 -7.345 -17.961 1.00 82.06 88 GLU A CA 1
ATOM 708 C C . GLU A 1 88 ? 7.899 -5.940 -17.572 1.00 82.06 88 GLU A C 1
ATOM 710 O O . GLU A 1 88 ? 8.626 -5.790 -16.585 1.00 82.06 88 GLU A O 1
ATOM 715 N N . ALA A 1 89 ? 7.504 -4.891 -18.305 1.00 80.56 89 ALA A N 1
ATOM 716 C CA . ALA A 1 89 ? 7.907 -3.512 -18.042 1.00 80.56 89 ALA A CA 1
ATOM 717 C C . ALA A 1 89 ? 7.062 -2.905 -16.911 1.00 80.56 89 ALA A C 1
ATOM 719 O O . ALA A 1 89 ? 5.977 -2.365 -17.114 1.00 80.56 89 ALA A O 1
ATOM 720 N N . ARG A 1 90 ? 7.578 -2.994 -15.680 1.00 77.44 90 ARG A N 1
ATOM 721 C CA . ARG A 1 90 ? 6.859 -2.548 -14.475 1.00 77.44 90 ARG A CA 1
ATOM 722 C C . ARG A 1 90 ? 6.851 -1.026 -14.284 1.00 77.44 90 ARG A C 1
ATOM 724 O O . ARG A 1 90 ? 5.868 -0.489 -13.779 1.00 77.44 90 ARG A O 1
ATOM 731 N N . SER A 1 91 ? 7.940 -0.364 -14.675 1.00 79.75 91 SER A N 1
ATOM 732 C CA . SER A 1 91 ? 8.129 1.089 -14.606 1.00 79.75 91 SER A CA 1
ATOM 733 C C . SER A 1 91 ? 9.008 1.539 -15.774 1.00 79.75 91 SER A C 1
ATOM 735 O O . SER A 1 91 ? 10.064 0.951 -15.998 1.00 79.75 91 SER A O 1
ATOM 737 N N . VAL A 1 92 ? 8.589 2.583 -16.489 1.00 78.44 92 VAL A N 1
ATOM 738 C CA . VAL A 1 92 ? 9.365 3.258 -17.544 1.00 78.44 92 VAL A CA 1
ATOM 739 C C . VAL A 1 92 ? 9.442 4.734 -17.163 1.00 78.44 92 VAL A C 1
ATOM 741 O O . VAL A 1 92 ? 8.428 5.290 -16.729 1.00 78.44 92 VAL A O 1
ATOM 744 N N . TYR A 1 93 ? 10.637 5.313 -17.272 1.00 75.19 93 TYR A N 1
ATOM 745 C CA . TYR A 1 93 ? 10.972 6.681 -16.870 1.00 75.19 93 TYR A CA 1
ATOM 746 C C . TYR A 1 93 ? 11.376 7.520 -18.077 1.00 75.19 93 TYR A C 1
ATOM 748 O O . TYR A 1 93 ? 11.929 6.924 -19.030 1.00 75.19 93 TYR A O 1
#

Sequence (93 aa):
MNEIFKILEEDARKTPQQIATMTGIPLSKVKAAIKQAERDRTILKYKAIVNWDRLGDEQVVALVEVRLVPQRDVGFDAIAERIYRFPEARSVY

Radius of gyration: 21.37 Å; chains: 1; bounding box: 36×35×59 Å

Organism: NCBI:txid412755

pLDDT: mean 82.67, std 6.83, range [59.66, 93.31]

Foldseek 3Di:
DVQLVVVCVVPVPDDLVNSCVVVVNDSVVSVVVVVVCVVVVVPVDRDDDDDVVVVVPPDDDDDDDDDDDDDPPPGCVVVVVVLVPDPNCPDDD